Protein AF-A0A1E5HBD8-F1 (afdb_monomer_lite)

Foldseek 3Di:
DPDQQALVNLVVVVVVLVVVVVVLVVVVVVLVVVVVVVVVVLVVVLVVLVVQLVVCPPHPCNVVSVVVNVVSVVVVVVVVVVSVVVVVVSVVVVVVSVVVVVVSVVSNVVNVVVVVVVVVVD

pLDDT: mean 89.02, std 11.24, range [38.09, 97.88]

Structure (mmCIF, N/CA/C/O backbone):
data_AF-A0A1E5HBD8-F1
#
_entry.id   AF-A0A1E5HBD8-F1
#
loop_
_atom_site.group_PDB
_atom_site.id
_atom_site.type_symbol
_atom_site.label_atom_id
_atom_site.label_alt_id
_atom_site.label_comp_id
_atom_site.label_asym_id
_atom_site.label_entity_id
_atom_site.label_seq_id
_atom_site.pdbx_PDB_ins_code
_atom_site.Cartn_x
_atom_site.Cartn_y
_atom_site.Cartn_z
_atom_site.occupancy
_atom_site.B_iso_or_equiv
_atom_site.auth_seq_id
_atom_site.auth_comp_id
_atom_site.auth_asym_id
_atom_site.auth_atom_id
_atom_site.pdbx_PDB_model_num
ATOM 1 N N . MET A 1 1 ? 6.668 10.462 -38.681 1.00 38.09 1 MET A N 1
ATOM 2 C CA . MET A 1 1 ? 8.141 10.355 -38.656 1.00 38.09 1 MET A CA 1
ATOM 3 C C . MET A 1 1 ? 8.523 9.974 -37.242 1.00 38.09 1 MET A C 1
ATOM 5 O O . MET A 1 1 ? 8.602 10.856 -36.394 1.00 38.09 1 MET A O 1
ATOM 9 N N . ASP A 1 2 ? 8.654 8.678 -36.972 1.00 46.38 2 ASP A N 1
ATOM 10 C CA . ASP A 1 2 ? 9.160 8.209 -35.684 1.00 46.38 2 ASP A CA 1
ATOM 11 C C . ASP A 1 2 ? 10.622 8.625 -35.568 1.00 46.38 2 ASP A C 1
ATOM 13 O O . ASP A 1 2 ? 11.463 8.248 -36.388 1.00 46.38 2 ASP A O 1
ATOM 17 N N . LYS A 1 3 ? 10.922 9.482 -34.588 1.00 53.97 3 LYS A N 1
ATOM 18 C CA . LYS A 1 3 ? 12.307 9.775 -34.228 1.00 53.97 3 LYS A CA 1
ATOM 19 C C . LYS A 1 3 ? 12.912 8.467 -33.728 1.00 53.97 3 LYS A C 1
ATOM 21 O O . LYS A 1 3 ? 12.493 7.962 -32.689 1.00 53.97 3 LYS A O 1
ATOM 26 N N . LYS A 1 4 ? 13.868 7.922 -34.484 1.00 61.00 4 LYS A N 1
ATOM 27 C CA . LYS A 1 4 ? 14.671 6.768 -34.068 1.00 61.00 4 LYS A CA 1
ATOM 28 C C . LYS A 1 4 ? 15.270 7.067 -32.689 1.00 61.00 4 LYS A C 1
ATOM 30 O O . LYS A 1 4 ? 15.894 8.113 -32.514 1.00 61.00 4 LYS A O 1
ATOM 35 N N . ARG A 1 5 ? 15.017 6.192 -31.710 1.00 69.19 5 ARG A N 1
ATOM 36 C CA . ARG A 1 5 ? 15.581 6.308 -30.358 1.00 69.19 5 ARG A CA 1
ATOM 37 C C . ARG A 1 5 ? 17.063 5.956 -30.423 1.00 69.19 5 ARG A C 1
ATOM 39 O O . ARG A 1 5 ? 17.411 4.913 -30.966 1.00 69.19 5 ARG A O 1
ATOM 46 N N . THR A 1 6 ? 17.917 6.821 -29.892 1.00 78.94 6 THR A N 1
ATOM 47 C CA . THR A 1 6 ? 19.356 6.539 -29.788 1.00 78.94 6 THR A CA 1
ATOM 48 C C . THR A 1 6 ? 19.640 5.641 -28.581 1.00 78.94 6 THR A C 1
ATOM 50 O O . THR A 1 6 ? 18.840 5.612 -27.640 1.00 78.94 6 THR A O 1
ATOM 53 N N . MET A 1 7 ? 20.787 4.947 -28.547 1.00 81.31 7 MET A N 1
ATOM 54 C CA . MET A 1 7 ? 21.214 4.197 -27.350 1.00 81.31 7 MET A CA 1
ATOM 55 C C . MET A 1 7 ? 21.216 5.076 -26.088 1.00 81.31 7 MET A C 1
ATOM 57 O O . MET A 1 7 ? 20.815 4.628 -25.013 1.00 81.31 7 MET A O 1
ATOM 61 N N . ALA A 1 8 ? 21.608 6.347 -26.220 1.00 84.06 8 ALA A N 1
ATOM 62 C CA . ALA A 1 8 ? 21.595 7.312 -25.124 1.00 84.06 8 ALA A CA 1
ATOM 63 C C . ALA A 1 8 ? 20.171 7.600 -24.606 1.00 84.06 8 ALA A C 1
ATOM 65 O O . ALA A 1 8 ? 19.964 7.697 -23.395 1.00 84.06 8 ALA A O 1
ATOM 66 N N . ASP A 1 9 ? 19.179 7.687 -25.499 1.00 87.50 9 ASP A N 1
ATOM 67 C CA . ASP A 1 9 ? 17.775 7.888 -25.118 1.00 87.50 9 ASP A CA 1
ATOM 68 C C . ASP A 1 9 ? 17.189 6.667 -24.405 1.00 87.50 9 ASP A C 1
ATOM 70 O O . ASP A 1 9 ? 16.401 6.827 -23.470 1.00 87.50 9 ASP A O 1
ATOM 74 N N . VAL A 1 10 ? 17.558 5.457 -24.842 1.00 87.50 10 VAL A N 1
ATOM 75 C CA . VAL A 1 10 ? 17.127 4.203 -24.205 1.00 87.50 10 VAL A CA 1
ATOM 76 C C . VAL A 1 10 ? 17.761 4.071 -22.821 1.00 87.50 10 VAL A C 1
ATOM 78 O O . VAL A 1 10 ? 17.044 3.851 -21.851 1.00 87.50 10 VAL A O 1
ATOM 81 N N . SER A 1 11 ? 19.068 4.315 -22.700 1.00 86.94 11 SER A N 1
ATOM 82 C CA . SER A 1 11 ? 19.787 4.292 -21.418 1.00 86.94 11 SER A CA 1
ATOM 83 C C . SER A 1 11 ? 19.185 5.268 -20.399 1.00 86.94 11 SER A C 1
ATOM 85 O O . SER A 1 11 ? 18.875 4.887 -19.271 1.00 86.94 11 SER A O 1
ATOM 87 N N . LYS A 1 12 ? 18.884 6.505 -20.819 1.00 92.44 12 LYS A N 1
ATOM 88 C CA . LYS A 1 12 ? 18.213 7.491 -19.958 1.00 92.44 12 LYS A CA 1
ATOM 89 C C . LYS A 1 12 ? 16.835 7.019 -19.479 1.00 92.44 12 LYS A C 1
ATOM 91 O O . LYS A 1 12 ? 16.456 7.300 -18.344 1.00 92.44 12 LYS A O 1
ATOM 96 N N . GLN A 1 13 ? 16.071 6.346 -20.340 1.00 92.69 13 GLN A N 1
ATOM 97 C CA . GLN A 1 13 ? 14.754 5.814 -19.977 1.00 92.69 13 GLN A CA 1
ATOM 98 C C . GLN A 1 13 ? 14.854 4.622 -19.022 1.00 92.69 13 GLN A C 1
ATOM 100 O O . GLN A 1 13 ? 14.032 4.534 -18.115 1.00 92.69 13 GLN A O 1
ATOM 105 N N . VAL A 1 14 ? 15.866 3.762 -19.175 1.00 91.88 14 VAL A N 1
ATOM 106 C CA . VAL A 1 14 ? 16.140 2.662 -18.236 1.00 91.88 14 VAL A CA 1
ATOM 107 C C . VAL A 1 14 ? 16.450 3.215 -16.849 1.00 91.88 14 VAL A C 1
ATOM 109 O O . VAL A 1 14 ? 15.767 2.850 -15.898 1.00 91.88 14 VAL A O 1
ATOM 112 N N . SER A 1 15 ? 17.374 4.175 -16.729 1.00 92.94 15 SER A N 1
ATOM 113 C CA . SER A 1 15 ? 17.685 4.781 -15.424 1.00 92.94 15 SER A CA 1
ATOM 114 C C . SER A 1 15 ? 16.466 5.451 -14.781 1.00 92.94 15 SER A C 1
ATOM 116 O O . SER A 1 15 ? 16.233 5.306 -13.586 1.00 92.94 15 SER A O 1
ATOM 118 N N . ALA A 1 16 ? 15.634 6.140 -15.571 1.00 94.62 16 ALA A N 1
ATOM 119 C CA . ALA A 1 16 ? 14.401 6.734 -15.057 1.00 94.62 16 ALA A CA 1
ATOM 120 C C . ALA A 1 16 ? 13.388 5.676 -14.573 1.00 94.62 16 ALA A C 1
ATOM 122 O O . ALA A 1 16 ? 12.687 5.906 -13.586 1.00 94.62 16 ALA A O 1
ATOM 123 N N . LEU A 1 17 ? 13.306 4.527 -15.253 1.00 94.94 17 LEU A N 1
ATOM 124 C CA . LEU A 1 17 ? 12.453 3.407 -14.853 1.00 94.94 17 LEU A CA 1
ATOM 125 C C . LEU A 1 17 ? 12.947 2.768 -13.546 1.00 94.94 17 LEU A C 1
ATOM 127 O O . LEU A 1 17 ? 12.135 2.481 -12.667 1.00 94.94 17 LEU A O 1
ATOM 131 N N . GLU A 1 18 ? 14.261 2.594 -13.393 1.00 94.25 18 GLU A N 1
ATOM 132 C CA . GLU A 1 18 ? 14.891 2.084 -12.167 1.00 94.25 18 GLU A CA 1
ATOM 133 C C . GLU A 1 18 ? 14.622 3.005 -10.967 1.00 94.25 18 GLU A C 1
ATOM 135 O O . GLU A 1 18 ? 14.195 2.532 -9.909 1.00 94.25 18 GLU A O 1
ATOM 140 N N . ASP A 1 19 ? 14.775 4.321 -11.143 1.00 96.75 19 ASP A N 1
ATOM 141 C CA . ASP A 1 19 ? 14.470 5.325 -10.115 1.00 96.75 19 ASP A CA 1
ATOM 142 C C . ASP A 1 19 ? 12.985 5.303 -9.709 1.00 96.75 19 ASP A C 1
ATOM 144 O O . ASP A 1 19 ? 12.633 5.389 -8.520 1.00 96.75 19 ASP A O 1
ATOM 148 N N . GLU A 1 20 ? 12.085 5.174 -10.692 1.00 96.06 20 GLU A N 1
ATOM 149 C CA . GLU A 1 20 ? 10.649 5.070 -10.435 1.00 96.06 20 GLU A CA 1
ATOM 150 C C . GLU A 1 20 ? 10.316 3.777 -9.675 1.00 96.06 20 GLU A C 1
ATOM 152 O O . GLU A 1 20 ? 9.551 3.817 -8.702 1.00 96.06 20 GLU A O 1
ATOM 157 N N . ARG A 1 21 ? 10.921 2.647 -10.065 1.00 95.06 21 ARG A N 1
ATOM 158 C CA . ARG A 1 21 ? 10.739 1.342 -9.415 1.00 95.06 21 ARG A CA 1
ATOM 159 C C . ARG A 1 21 ? 11.230 1.366 -7.974 1.00 95.06 21 ARG A C 1
ATOM 161 O O . ARG A 1 21 ? 10.484 0.973 -7.077 1.00 95.06 21 ARG A O 1
ATOM 168 N N . TYR A 1 22 ? 12.417 1.916 -7.731 1.00 95.81 22 TYR A N 1
ATOM 169 C CA . TYR A 1 22 ? 12.963 2.097 -6.386 1.00 95.81 22 TYR A CA 1
ATOM 170 C C . TYR A 1 22 ? 12.031 2.935 -5.501 1.00 95.81 22 TYR A C 1
ATOM 172 O O . TYR A 1 22 ? 11.701 2.563 -4.371 1.00 95.81 22 TYR A O 1
ATOM 180 N N . THR A 1 23 ? 11.536 4.054 -6.034 1.00 96.62 23 THR A N 1
ATOM 181 C CA . THR A 1 23 ? 10.598 4.920 -5.312 1.00 96.62 23 THR A CA 1
ATOM 182 C C . THR A 1 23 ? 9.278 4.202 -5.021 1.00 96.62 23 THR A C 1
ATOM 184 O O . THR A 1 23 ? 8.724 4.348 -3.929 1.00 96.62 23 THR A O 1
ATOM 187 N N . SER A 1 24 ? 8.767 3.419 -5.974 1.00 95.62 24 SER A N 1
ATOM 188 C CA . SER A 1 24 ? 7.545 2.626 -5.811 1.00 95.62 24 SER A CA 1
ATOM 189 C C . SER A 1 24 ? 7.700 1.566 -4.719 1.00 95.62 24 SER A C 1
ATOM 191 O O . SER A 1 24 ? 6.857 1.480 -3.830 1.00 95.62 24 SER A O 1
ATOM 193 N N . GLN A 1 25 ? 8.817 0.834 -4.711 1.00 95.81 25 GLN A N 1
ATOM 194 C CA . GLN A 1 25 ? 9.133 -0.154 -3.675 1.00 95.81 25 GLN A CA 1
ATOM 195 C C . GLN A 1 25 ? 9.220 0.482 -2.286 1.00 95.81 25 GLN A C 1
ATOM 197 O O . GLN A 1 25 ? 8.663 -0.045 -1.326 1.00 95.81 25 GLN A O 1
ATOM 202 N N . LYS A 1 26 ? 9.852 1.657 -2.173 1.00 97.62 26 LYS A N 1
ATOM 203 C CA . LYS A 1 26 ? 9.903 2.398 -0.907 1.00 97.62 26 LYS A CA 1
ATOM 204 C C . LYS A 1 26 ? 8.506 2.776 -0.409 1.00 97.62 26 LYS A C 1
ATOM 206 O O . LYS A 1 26 ? 8.233 2.657 0.781 1.00 97.62 26 LYS A O 1
ATOM 211 N N . LYS A 1 27 ? 7.624 3.231 -1.305 1.00 97.44 27 LYS A N 1
ATOM 212 C CA . LYS A 1 27 ? 6.229 3.552 -0.962 1.00 97.44 27 LYS A CA 1
ATOM 213 C C . LYS A 1 27 ? 5.445 2.310 -0.551 1.00 97.44 27 LYS A C 1
ATOM 215 O O . LYS A 1 27 ? 4.709 2.390 0.422 1.00 97.44 27 LYS A O 1
ATOM 220 N N . LYS A 1 28 ? 5.639 1.187 -1.247 1.00 96.31 28 LYS A N 1
ATOM 221 C CA . LYS A 1 28 ? 5.007 -0.090 -0.906 1.00 96.31 28 LYS A CA 1
ATOM 222 C C . LYS A 1 28 ? 5.412 -0.553 0.490 1.00 96.31 28 LYS A C 1
ATOM 224 O O . LYS A 1 28 ? 4.552 -0.869 1.294 1.00 96.31 28 LYS A O 1
ATOM 229 N N . LYS A 1 29 ? 6.700 -0.475 0.821 1.00 96.94 29 LYS A N 1
ATOM 230 C CA . LYS A 1 29 ? 7.180 -0.816 2.163 1.00 96.94 29 LYS A CA 1
ATOM 231 C C . LYS A 1 29 ? 6.548 0.058 3.254 1.00 96.94 29 LYS A C 1
ATOM 233 O O . LYS A 1 29 ? 6.100 -0.452 4.269 1.00 96.94 29 LYS A O 1
ATOM 238 N N . LEU A 1 30 ? 6.496 1.376 3.043 1.00 97.88 30 LEU A N 1
ATOM 239 C CA . LEU A 1 30 ? 5.841 2.290 3.991 1.00 97.88 30 LEU A CA 1
ATOM 240 C C . LEU A 1 30 ? 4.345 1.990 4.144 1.00 97.88 30 LEU A C 1
ATOM 242 O O . LEU A 1 30 ? 3.777 2.186 5.214 1.00 97.88 30 LEU A O 1
ATOM 246 N N . TRP A 1 31 ? 3.709 1.547 3.064 1.00 97.25 31 TRP A N 1
ATOM 247 C CA . TRP A 1 31 ? 2.316 1.134 3.071 1.00 97.25 31 TRP A CA 1
ATOM 248 C C . TRP A 1 31 ? 2.101 -0.159 3.871 1.00 97.25 31 TRP A C 1
ATOM 250 O O . TRP A 1 31 ? 1.216 -0.190 4.719 1.00 97.25 31 TRP A O 1
ATOM 260 N N . GLU A 1 32 ? 2.957 -1.165 3.690 1.00 96.00 32 GLU A N 1
ATOM 261 C CA . GLU A 1 32 ? 2.945 -2.407 4.479 1.00 96.00 32 GLU A CA 1
ATOM 262 C C . GLU A 1 32 ? 3.138 -2.114 5.980 1.00 96.00 32 GLU A C 1
ATOM 264 O O . GLU A 1 32 ? 2.354 -2.569 6.812 1.00 96.00 32 GLU A O 1
ATOM 269 N N . GLU A 1 33 ? 4.110 -1.263 6.333 1.00 97.00 33 GLU A N 1
ATOM 270 C CA . GLU A 1 33 ? 4.323 -0.804 7.717 1.00 97.00 33 GLU A CA 1
ATOM 271 C C . GLU A 1 33 ? 3.072 -0.098 8.276 1.00 97.00 33 GLU A C 1
ATOM 273 O O . GLU A 1 33 ? 2.657 -0.334 9.413 1.00 97.00 33 GLU A O 1
ATOM 278 N N . TYR A 1 34 ? 2.428 0.756 7.475 1.00 96.38 34 TYR A N 1
ATOM 279 C CA . TYR A 1 34 ? 1.185 1.417 7.867 1.00 96.38 34 TYR A CA 1
ATOM 280 C C . TYR A 1 34 ? 0.044 0.419 8.106 1.00 96.38 34 TYR A C 1
ATOM 282 O O . TYR A 1 34 ? -0.667 0.553 9.104 1.00 96.38 34 TYR A O 1
ATOM 290 N N . GLN A 1 35 ? -0.124 -0.588 7.244 1.00 95.12 35 GLN A N 1
ATOM 291 C CA . GLN A 1 35 ? -1.140 -1.632 7.410 1.00 95.12 35 GLN A CA 1
ATOM 292 C C . GLN A 1 35 ? -0.925 -2.421 8.709 1.00 95.12 35 GLN A C 1
ATOM 294 O O . GLN A 1 35 ? -1.889 -2.680 9.432 1.00 95.12 35 GLN A O 1
ATOM 299 N N . GLU A 1 36 ? 0.324 -2.752 9.049 1.00 95.25 36 GLU A N 1
ATOM 300 C CA . GLU A 1 36 ? 0.663 -3.419 10.312 1.00 95.25 36 GLU A CA 1
ATOM 301 C C . GLU A 1 36 ? 0.289 -2.563 11.529 1.00 95.25 36 GLU A C 1
ATOM 303 O O . GLU A 1 36 ? -0.370 -3.041 12.458 1.00 95.25 36 GLU A O 1
ATOM 308 N N . HIS A 1 37 ? 0.657 -1.279 11.512 1.00 96.31 37 HIS A N 1
ATOM 309 C CA . HIS A 1 37 ? 0.311 -0.345 12.583 1.00 96.31 37 HIS A CA 1
ATOM 310 C C . HIS A 1 37 ? -1.198 -0.136 12.711 1.00 96.31 37 HIS A C 1
ATOM 312 O O . HIS A 1 37 ? -1.727 -0.110 13.823 1.00 96.31 37 HIS A O 1
ATOM 318 N N . TRP A 1 38 ? -1.900 -0.018 11.586 1.00 94.50 38 TRP A N 1
ATOM 319 C CA . TRP A 1 38 ? -3.350 0.096 11.564 1.00 94.50 38 TRP A CA 1
ATOM 320 C C . TRP A 1 38 ? -4.010 -1.142 12.171 1.00 94.50 38 TRP A C 1
ATOM 322 O O . TRP A 1 38 ? -4.845 -1.020 13.063 1.00 94.50 38 TRP A O 1
ATOM 332 N N . ALA A 1 39 ? -3.587 -2.340 11.759 1.00 92.06 39 ALA A N 1
ATOM 333 C CA . ALA A 1 39 ? -4.105 -3.594 12.296 1.00 92.06 39 ALA A CA 1
ATOM 334 C C . ALA A 1 39 ? -3.852 -3.732 13.805 1.00 92.06 39 ALA A C 1
ATOM 336 O O . ALA A 1 39 ? -4.699 -4.265 14.522 1.00 92.06 39 ALA A O 1
ATOM 337 N N . TYR A 1 40 ? -2.711 -3.243 14.299 1.00 95.56 40 TYR A N 1
ATOM 338 C CA . TYR A 1 40 ? -2.435 -3.184 15.731 1.00 95.56 40 TYR A CA 1
ATOM 339 C C . TYR A 1 40 ? -3.431 -2.277 16.465 1.00 95.56 40 TYR A C 1
ATOM 341 O O . TYR A 1 40 ? -4.086 -2.733 17.398 1.00 95.56 40 TYR A O 1
ATOM 349 N N . LEU A 1 41 ? -3.602 -1.032 16.011 1.00 94.75 41 LEU A N 1
ATOM 350 C CA . LEU A 1 41 ? -4.527 -0.080 16.638 1.00 94.75 41 LEU A CA 1
ATOM 351 C C . LEU A 1 41 ? -5.969 -0.593 16.641 1.00 94.75 41 LEU A C 1
ATOM 353 O O . LEU A 1 41 ? -6.655 -0.486 17.650 1.00 94.75 41 LEU A O 1
ATOM 357 N N . GLN A 1 42 ? -6.393 -1.213 15.543 1.00 93.50 42 GLN A N 1
ATOM 358 C CA . GLN A 1 42 ? -7.712 -1.825 15.425 1.00 93.50 42 GLN A CA 1
ATOM 359 C C . GLN A 1 42 ? -7.924 -2.943 16.459 1.00 93.50 42 GLN A C 1
ATOM 361 O O . GLN A 1 42 ? -8.987 -3.035 17.065 1.00 93.50 42 GLN A O 1
ATOM 366 N N . ARG A 1 43 ? -6.911 -3.775 16.725 1.00 94.25 43 ARG A N 1
ATOM 367 C CA . ARG A 1 43 ? -7.009 -4.803 17.776 1.00 94.25 43 ARG A CA 1
ATOM 368 C C . ARG A 1 43 ? -7.098 -4.199 19.173 1.00 94.25 43 ARG A C 1
ATOM 370 O O . ARG A 1 43 ? -7.890 -4.679 19.977 1.00 94.25 43 ARG A O 1
ATOM 377 N N . GLU A 1 44 ? -6.301 -3.172 19.458 1.00 96.38 44 GLU A N 1
ATOM 378 C CA . GLU A 1 44 ? -6.324 -2.491 20.758 1.00 96.38 44 GLU A CA 1
ATOM 379 C C . GLU A 1 44 ? -7.675 -1.805 21.002 1.00 96.38 44 GLU A C 1
ATOM 381 O O . GLU A 1 44 ? -8.266 -1.959 22.069 1.00 96.38 44 GLU A O 1
ATOM 386 N N . GLU A 1 45 ? -8.204 -1.097 20.002 1.00 93.62 45 GLU A N 1
ATOM 387 C CA . GLU A 1 45 ? -9.505 -0.435 20.099 1.00 93.62 45 GLU A CA 1
ATOM 388 C C . GLU A 1 45 ? -10.642 -1.445 20.278 1.00 93.62 45 GLU A C 1
ATOM 390 O O . GLU A 1 45 ? -11.474 -1.276 21.171 1.00 93.62 45 GLU A O 1
ATOM 395 N N . GLN A 1 46 ? -10.631 -2.540 19.511 1.00 93.00 46 GLN A N 1
ATOM 396 C CA . GLN A 1 46 ? -11.599 -3.620 19.677 1.00 93.00 46 GLN A CA 1
ATOM 397 C C . GLN A 1 46 ? -11.567 -4.192 21.097 1.00 93.00 46 GLN A C 1
ATOM 399 O O . GLN A 1 46 ? -12.614 -4.320 21.729 1.00 93.00 46 GLN A O 1
ATOM 404 N N . ALA A 1 47 ? -10.376 -4.501 21.617 1.00 94.12 47 ALA A N 1
ATOM 405 C CA . ALA A 1 47 ? -10.216 -5.061 22.954 1.00 94.12 47 ALA A CA 1
ATOM 406 C C . ALA A 1 47 ? -10.762 -4.117 24.037 1.00 94.12 47 ALA A C 1
ATOM 408 O O . ALA A 1 47 ? -11.471 -4.558 24.943 1.00 94.12 47 ALA A O 1
ATOM 409 N N . ILE A 1 48 ? -10.496 -2.812 23.917 1.00 94.25 48 ILE A N 1
ATOM 410 C CA . ILE A 1 48 ? -11.025 -1.797 24.837 1.00 94.25 48 ILE A CA 1
ATOM 411 C C . ILE A 1 48 ? -12.555 -1.748 24.763 1.00 94.25 48 ILE A C 1
ATOM 413 O O . ILE A 1 48 ? -13.226 -1.726 25.796 1.00 94.25 48 ILE A O 1
ATOM 417 N N . LEU A 1 49 ? -13.129 -1.736 23.558 1.00 91.94 49 LEU A N 1
ATOM 418 C CA . LEU A 1 49 ? -14.579 -1.698 23.375 1.00 91.94 49 LEU A CA 1
ATOM 419 C C . LEU A 1 49 ? -15.265 -2.958 23.929 1.00 91.94 49 LEU A C 1
ATOM 421 O O . LEU A 1 49 ? -16.319 -2.858 24.564 1.00 91.94 49 LEU A O 1
ATOM 425 N N . GLU A 1 50 ? -14.657 -4.130 23.745 1.00 91.94 50 GLU A N 1
ATOM 426 C CA . GLU A 1 50 ? -15.124 -5.400 24.310 1.00 91.94 50 GLU A CA 1
ATOM 427 C C . GLU A 1 50 ? -15.066 -5.394 25.844 1.00 91.94 50 GLU A C 1
ATOM 429 O O . GLU A 1 50 ? -16.032 -5.798 26.500 1.00 91.94 50 GLU A O 1
ATOM 434 N N . GLU A 1 51 ? -13.984 -4.877 26.434 1.00 94.25 51 GLU A N 1
ATOM 435 C CA . GLU A 1 51 ? -13.854 -4.731 27.886 1.00 94.25 51 GLU A CA 1
ATOM 436 C C . GLU A 1 51 ? -14.914 -3.773 28.447 1.00 94.25 51 GLU A C 1
ATOM 438 O O . GLU A 1 51 ? -15.595 -4.094 29.425 1.00 94.25 51 GLU A O 1
ATOM 443 N N . VAL A 1 52 ? -15.134 -2.629 27.793 1.00 92.00 52 VAL A N 1
ATOM 444 C CA . VAL A 1 52 ? -16.183 -1.672 28.171 1.00 92.00 52 VAL A CA 1
ATOM 445 C C . VAL A 1 52 ? -17.567 -2.318 28.094 1.00 92.00 52 VAL A C 1
ATOM 447 O O . VAL A 1 52 ? -18.384 -2.130 29.002 1.00 92.00 52 VAL A O 1
ATOM 450 N N . ALA A 1 53 ? -17.847 -3.100 27.049 1.00 90.44 53 ALA A N 1
ATOM 451 C CA . ALA A 1 53 ? -19.113 -3.812 26.906 1.00 90.44 53 ALA A CA 1
ATOM 452 C C . ALA A 1 53 ? -19.311 -4.862 28.009 1.00 90.44 53 ALA A C 1
ATOM 454 O O . ALA A 1 53 ? -20.398 -4.945 28.589 1.00 90.44 53 ALA A O 1
ATOM 455 N N . TYR A 1 54 ? -18.260 -5.616 28.343 1.00 91.81 54 TYR A N 1
ATOM 456 C CA . TYR A 1 54 ? -18.273 -6.587 29.434 1.00 91.81 54 TYR A CA 1
ATOM 457 C C . TYR A 1 54 ? -18.523 -5.920 30.794 1.00 91.81 54 TYR A C 1
ATOM 459 O O . TYR A 1 54 ? -19.422 -6.329 31.529 1.00 91.81 54 TYR A O 1
ATOM 467 N N . LEU A 1 55 ? -17.795 -4.847 31.111 1.00 93.31 55 LEU A N 1
ATOM 468 C CA . LEU A 1 55 ? -17.956 -4.103 32.366 1.00 93.31 55 LEU A CA 1
ATOM 469 C C . LEU A 1 55 ? -19.322 -3.413 32.480 1.00 93.31 55 LEU A C 1
ATOM 471 O O . LEU A 1 55 ? -19.825 -3.206 33.583 1.00 93.31 55 LEU A O 1
ATOM 475 N N . SER A 1 56 ? -19.944 -3.080 31.349 1.00 93.06 56 SER A N 1
ATOM 476 C CA . SER A 1 56 ? -21.263 -2.440 31.299 1.00 93.06 56 SER A CA 1
ATOM 477 C C . SER A 1 56 ? -22.429 -3.420 31.472 1.00 93.06 56 SER A C 1
ATOM 479 O O . SER A 1 56 ? -23.587 -2.985 31.492 1.00 93.06 56 SER A O 1
ATOM 481 N N . GLN A 1 57 ? -22.171 -4.725 31.601 1.00 91.50 57 GLN A N 1
ATOM 482 C CA . GLN A 1 57 ? -23.215 -5.732 31.782 1.00 91.50 57 GLN A CA 1
ATOM 483 C C . GLN A 1 57 ? -24.124 -5.428 32.978 1.00 91.50 57 GLN A C 1
ATOM 485 O O . GLN A 1 57 ? -23.682 -5.064 34.064 1.00 91.50 57 GLN A O 1
ATOM 490 N N . GLY A 1 58 ? -25.437 -5.560 32.763 1.00 86.88 58 GLY A N 1
ATOM 491 C CA . GLY A 1 58 ? -26.451 -5.256 33.778 1.00 86.88 58 GLY A CA 1
ATOM 492 C C . GLY A 1 58 ? -26.712 -3.761 33.999 1.00 86.88 58 GLY A C 1
ATOM 493 O O . GLY A 1 58 ? -27.538 -3.412 34.840 1.00 86.88 58 GLY A O 1
ATOM 494 N N . THR A 1 59 ? -26.062 -2.876 33.238 1.00 92.12 59 THR A N 1
ATOM 495 C CA . THR A 1 59 ? -26.306 -1.427 33.269 1.00 92.12 59 THR A CA 1
ATOM 496 C C . THR A 1 59 ? -27.002 -0.952 31.995 1.00 92.12 59 THR A C 1
ATOM 498 O O . THR A 1 59 ? -26.989 -1.626 30.969 1.00 92.12 59 THR A O 1
ATOM 501 N N . VAL A 1 60 ? -27.567 0.258 32.022 1.00 87.69 60 VAL A N 1
ATOM 502 C CA . VAL A 1 60 ? -28.106 0.911 30.813 1.00 87.69 60 VAL A CA 1
ATOM 503 C C . VAL A 1 60 ? -27.026 1.233 29.768 1.00 87.69 60 VAL A C 1
ATOM 505 O O . VAL A 1 60 ? -27.355 1.437 28.601 1.00 87.69 60 VAL A O 1
ATOM 508 N N . ALA A 1 61 ? -25.747 1.254 30.163 1.00 88.69 61 ALA A N 1
ATOM 509 C CA . ALA A 1 61 ? -24.630 1.589 29.286 1.00 88.69 61 ALA A CA 1
ATOM 510 C C . ALA A 1 61 ? -24.265 0.463 28.302 1.00 88.69 61 ALA A C 1
ATOM 512 O O . ALA A 1 61 ? -23.636 0.748 27.283 1.00 88.69 61 ALA A O 1
ATOM 513 N N . ILE A 1 62 ? -24.704 -0.785 28.539 1.00 91.94 62 ILE A N 1
ATOM 514 C CA . ILE A 1 62 ? -24.405 -1.918 27.644 1.00 91.94 62 ILE A CA 1
ATOM 515 C C . ILE A 1 62 ? -24.878 -1.663 26.213 1.00 91.94 62 ILE A C 1
ATOM 517 O O . ILE A 1 62 ? -24.140 -1.921 25.271 1.00 91.94 62 ILE A O 1
ATOM 521 N N . ASN A 1 63 ? -26.063 -1.072 26.045 1.00 89.50 63 ASN A N 1
ATOM 522 C CA . ASN A 1 63 ? -26.612 -0.784 24.722 1.00 89.50 63 ASN A CA 1
ATOM 523 C C . ASN A 1 63 ? -25.709 0.178 23.941 1.00 89.50 63 ASN A C 1
ATOM 525 O O . ASN A 1 63 ? -25.507 -0.005 22.745 1.00 89.50 63 ASN A O 1
ATOM 529 N N . HIS A 1 64 ? -25.142 1.178 24.623 1.00 90.38 64 HIS A N 1
ATOM 530 C CA . HIS A 1 64 ? -24.215 2.118 24.002 1.00 90.38 64 HIS A CA 1
ATOM 531 C C . HIS A 1 64 ? -22.892 1.431 23.645 1.00 90.38 64 HIS A C 1
ATOM 533 O O . HIS A 1 64 ? -22.405 1.596 22.533 1.00 90.38 64 HIS A O 1
ATOM 539 N N . ALA A 1 65 ? -22.334 0.620 24.548 1.00 87.94 65 ALA A N 1
ATOM 540 C CA . ALA A 1 65 ? -21.095 -0.113 24.288 1.00 87.94 65 ALA A CA 1
ATOM 541 C C . ALA A 1 65 ? -21.232 -1.090 23.104 1.00 87.94 65 ALA A C 1
ATOM 543 O O . ALA A 1 65 ? -20.378 -1.122 22.222 1.00 87.94 65 ALA A O 1
ATOM 544 N N . THR A 1 66 ? -22.346 -1.822 23.021 1.00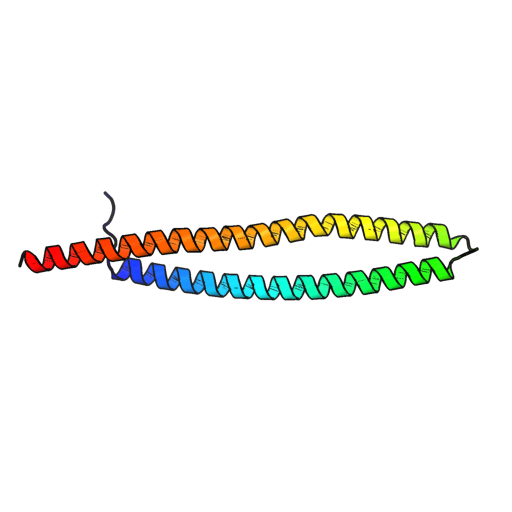 88.44 66 THR A N 1
ATOM 545 C CA . THR A 1 66 ? -22.637 -2.718 21.891 1.00 88.44 66 THR A CA 1
ATOM 546 C C . THR A 1 66 ? -22.817 -1.957 20.576 1.00 88.44 66 THR A C 1
ATOM 548 O O . THR A 1 66 ? -22.348 -2.416 19.536 1.00 88.44 66 THR A O 1
ATOM 551 N N . GLN A 1 67 ? -23.461 -0.785 20.603 1.00 92.44 67 GLN A N 1
ATOM 552 C CA . GLN A 1 67 ? -23.579 0.065 19.414 1.00 92.44 67 GLN A CA 1
ATOM 553 C C . GLN A 1 67 ? -22.210 0.541 18.921 1.00 92.44 67 GLN A C 1
ATOM 555 O O . GLN A 1 67 ? -21.954 0.469 17.724 1.00 92.44 67 GLN A O 1
ATOM 560 N N . GLN A 1 68 ? -21.322 0.969 19.823 1.00 92.75 68 GLN A N 1
ATOM 561 C CA . GLN A 1 68 ? -19.962 1.381 19.456 1.00 92.75 68 GLN A CA 1
ATOM 562 C C . GLN A 1 68 ? -19.165 0.232 18.826 1.00 92.75 68 GLN A C 1
ATOM 564 O O . GLN A 1 68 ? -18.554 0.435 17.783 1.00 92.75 68 GLN A O 1
ATOM 569 N N . LEU A 1 69 ? -19.250 -0.985 19.380 1.00 90.69 69 LEU A N 1
ATOM 570 C CA . LEU A 1 69 ? -18.648 -2.180 18.767 1.00 90.69 69 LEU A CA 1
ATOM 571 C C . LEU A 1 69 ? -19.165 -2.427 17.346 1.00 90.69 69 LEU A C 1
ATOM 573 O O . LEU A 1 69 ? -18.384 -2.690 16.439 1.00 90.69 69 LEU A O 1
ATOM 577 N N . THR A 1 70 ? -20.477 -2.297 17.133 1.00 91.81 70 THR A N 1
ATOM 578 C CA . THR A 1 70 ? -21.071 -2.499 15.802 1.00 91.81 70 THR A CA 1
ATOM 579 C C . THR A 1 70 ? -20.578 -1.452 14.802 1.00 91.81 70 THR A C 1
ATOM 581 O O . THR A 1 70 ? -20.191 -1.808 13.692 1.00 91.81 70 THR A O 1
ATOM 584 N N . TYR A 1 71 ? -20.548 -0.171 15.187 1.00 93.44 71 TYR A N 1
ATOM 585 C CA . TYR A 1 71 ? -20.033 0.891 14.317 1.00 93.44 71 TYR A CA 1
ATOM 586 C C . TYR A 1 71 ? -18.561 0.682 13.969 1.00 93.44 71 TYR A C 1
ATOM 588 O O . TYR A 1 71 ? -18.174 0.837 12.814 1.00 93.44 71 TYR A O 1
ATOM 596 N N . PHE A 1 72 ? -17.763 0.277 14.950 1.00 93.12 72 PHE A N 1
ATOM 597 C CA . PHE A 1 72 ? -16.354 -0.022 14.762 1.00 93.12 72 PHE A CA 1
ATOM 598 C C . PHE A 1 72 ? -16.131 -1.181 13.769 1.00 93.12 72 PHE A C 1
ATOM 600 O O . PHE A 1 72 ? -15.322 -1.068 12.848 1.00 93.12 72 PHE A O 1
ATOM 607 N N . GLU A 1 73 ? -16.902 -2.270 13.872 1.00 89.44 73 GLU A N 1
ATOM 608 C CA . GLU A 1 73 ? -16.851 -3.380 12.907 1.00 89.44 73 GLU A CA 1
ATOM 609 C C . GLU A 1 73 ? -17.246 -2.954 11.481 1.00 89.44 73 GLU A C 1
ATOM 611 O O . GLU A 1 73 ? -16.675 -3.430 10.493 1.00 89.44 73 GLU A O 1
ATOM 616 N N . GLU A 1 74 ? -18.239 -2.072 11.346 1.00 91.06 74 GLU A N 1
ATOM 617 C CA . GLU A 1 74 ? -18.638 -1.517 10.050 1.00 91.06 74 GLU A CA 1
ATOM 618 C C . GLU A 1 74 ? -17.532 -0.643 9.448 1.00 91.06 74 GLU A C 1
ATOM 620 O O . GLU A 1 74 ? -17.233 -0.754 8.253 1.00 91.06 74 GLU A O 1
ATOM 625 N N . GLU A 1 75 ? -16.884 0.176 10.275 1.00 89.62 75 GLU A N 1
ATOM 626 C CA . GLU A 1 75 ? -15.772 1.028 9.870 1.00 89.62 75 GLU A CA 1
ATOM 627 C C . GLU A 1 75 ? -14.577 0.191 9.388 1.00 89.62 75 GLU A C 1
ATOM 629 O O . GLU A 1 75 ? -14.062 0.422 8.290 1.00 89.62 75 GLU A O 1
ATOM 634 N N . GLN A 1 76 ? -14.210 -0.864 10.126 1.00 89.31 76 GLN A N 1
ATOM 635 C CA . GLN A 1 76 ? -13.177 -1.824 9.719 1.00 89.31 76 GLN A CA 1
ATOM 636 C C . GLN A 1 76 ? -13.432 -2.411 8.331 1.00 89.31 76 GLN A C 1
ATOM 638 O O . GLN A 1 76 ? -12.542 -2.434 7.475 1.00 89.31 76 GLN A O 1
ATOM 643 N N . ARG A 1 77 ? -14.664 -2.871 8.082 1.00 86.94 77 ARG A N 1
ATOM 644 C CA . ARG A 1 77 ? -15.048 -3.439 6.780 1.00 86.94 77 ARG A CA 1
ATOM 645 C C . ARG A 1 77 ? -14.981 -2.404 5.663 1.00 86.94 77 ARG A C 1
ATOM 647 O O . ARG A 1 77 ? -14.664 -2.756 4.528 1.00 86.94 77 ARG A O 1
ATOM 654 N N . SER A 1 78 ? -15.291 -1.145 5.967 1.00 87.31 78 SER A N 1
ATOM 655 C CA . SER A 1 78 ? -15.174 -0.047 5.009 1.00 87.31 78 SER A CA 1
ATOM 656 C C . SER A 1 78 ? -13.712 0.207 4.630 1.00 87.31 78 SER A C 1
ATOM 658 O O . SER A 1 78 ? -13.397 0.330 3.445 1.00 87.31 78 SER A O 1
ATOM 660 N N . PHE A 1 79 ? -12.802 0.215 5.608 1.00 88.94 79 PHE A N 1
ATOM 661 C CA . PHE A 1 79 ? -11.375 0.432 5.359 1.00 88.94 79 PHE A CA 1
ATOM 662 C C . PHE A 1 79 ? -10.706 -0.693 4.574 1.00 88.94 79 PHE A C 1
ATOM 664 O O . PHE A 1 79 ? -9.839 -0.400 3.751 1.00 88.94 79 PHE A O 1
ATOM 671 N N . ALA A 1 80 ? -11.139 -1.944 4.758 1.00 88.62 80 ALA A N 1
ATOM 672 C CA . ALA A 1 80 ? -10.593 -3.086 4.024 1.00 88.62 80 ALA A CA 1
ATOM 673 C C . ALA A 1 80 ? -10.610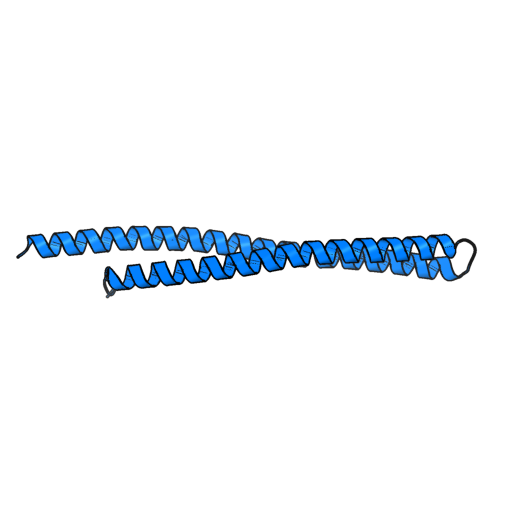 -2.861 2.500 1.00 88.62 80 ALA A C 1
ATOM 675 O O . ALA A 1 80 ? -9.596 -3.039 1.838 1.00 88.62 80 ALA A O 1
ATOM 676 N N . ARG A 1 81 ? -11.716 -2.333 1.954 1.00 88.12 81 ARG A N 1
ATOM 677 C CA . ARG A 1 81 ? -11.828 -2.042 0.511 1.00 88.12 81 ARG A CA 1
ATOM 678 C C . ARG A 1 81 ? -10.840 -0.983 0.033 1.00 88.12 81 ARG A C 1
ATOM 680 O O . ARG A 1 81 ? -10.352 -1.051 -1.091 1.00 88.12 81 ARG A O 1
ATOM 687 N N . THR A 1 82 ? -10.579 0.020 0.866 1.00 90.12 82 THR A N 1
ATOM 688 C CA . THR A 1 82 ? -9.597 1.063 0.553 1.00 90.12 82 THR A CA 1
ATOM 689 C C . THR A 1 82 ? -8.191 0.476 0.526 1.00 90.12 82 THR A C 1
ATOM 691 O O . THR A 1 82 ? -7.397 0.852 -0.331 1.00 90.12 82 THR A O 1
ATOM 694 N N . PHE A 1 83 ? -7.886 -0.452 1.437 1.00 93.50 83 PHE A N 1
ATOM 695 C CA . PHE A 1 83 ? -6.579 -1.098 1.491 1.00 93.50 83 PHE A CA 1
ATOM 696 C C . PHE A 1 83 ? -6.360 -1.995 0.273 1.00 93.50 83 PHE A C 1
ATOM 698 O O . PHE A 1 83 ? -5.360 -1.818 -0.419 1.00 93.50 83 PHE A O 1
ATOM 705 N N . ASP A 1 84 ? -7.349 -2.831 -0.054 1.00 93.00 84 ASP A N 1
ATOM 706 C CA . ASP A 1 84 ? -7.325 -3.687 -1.244 1.00 93.00 84 ASP A CA 1
ATOM 707 C C . ASP A 1 84 ? -7.096 -2.856 -2.518 1.00 93.00 84 ASP A C 1
ATOM 709 O O . ASP A 1 84 ? -6.248 -3.187 -3.342 1.00 93.00 84 ASP A O 1
ATOM 713 N N . SER A 1 85 ? -7.782 -1.714 -2.657 1.00 94.56 85 SER A N 1
ATOM 714 C CA . SER A 1 85 ? -7.608 -0.823 -3.812 1.00 94.56 85 SER A CA 1
ATOM 715 C C . SER A 1 85 ? -6.193 -0.241 -3.922 1.00 94.56 85 SER A C 1
ATOM 717 O O . SER A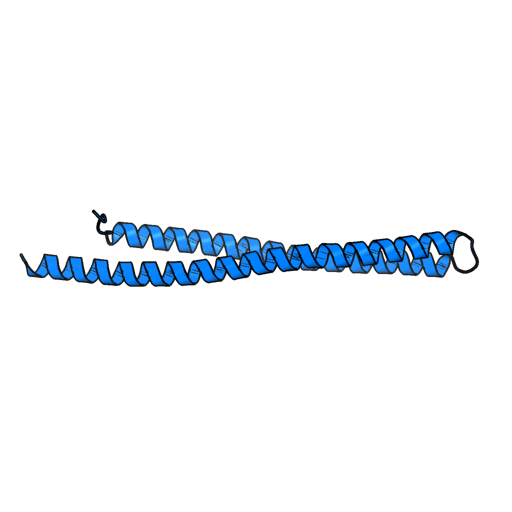 1 85 ? -5.691 -0.054 -5.031 1.00 94.56 85 SER A O 1
ATOM 719 N N . ILE A 1 86 ? -5.544 0.082 -2.801 1.00 95.25 86 ILE A N 1
ATOM 720 C CA . ILE A 1 86 ? -4.166 0.593 -2.802 1.00 95.25 86 ILE A CA 1
ATOM 721 C C . ILE A 1 86 ? -3.186 -0.529 -3.168 1.00 95.25 86 ILE A C 1
ATOM 723 O O . ILE A 1 86 ? -2.259 -0.296 -3.949 1.00 95.25 86 ILE A O 1
ATOM 727 N N . ASP A 1 87 ? -3.415 -1.742 -2.669 1.00 95.44 87 ASP A N 1
ATOM 728 C CA . ASP A 1 87 ? -2.611 -2.918 -3.009 1.00 95.44 87 ASP A CA 1
ATOM 729 C C . ASP A 1 87 ? -2.726 -3.260 -4.502 1.00 95.44 87 ASP A C 1
ATOM 731 O O . ASP A 1 87 ? -1.706 -3.415 -5.183 1.00 95.44 87 ASP A O 1
ATOM 735 N N . GLU A 1 88 ? -3.941 -3.236 -5.057 1.00 96.62 88 GLU A N 1
ATOM 736 C CA . GLU A 1 88 ? -4.187 -3.380 -6.496 1.00 96.62 88 GLU A CA 1
ATOM 737 C C . GLU A 1 88 ? -3.423 -2.329 -7.319 1.00 96.62 88 GLU A C 1
ATOM 739 O O . GLU A 1 88 ? -2.848 -2.651 -8.363 1.00 96.62 88 GLU A O 1
ATOM 744 N N . HIS A 1 89 ? -3.349 -1.079 -6.848 1.00 96.25 89 HIS A N 1
ATOM 745 C CA . HIS A 1 89 ? -2.565 -0.037 -7.513 1.00 96.25 89 HIS A CA 1
ATOM 746 C C . HIS A 1 89 ? -1.062 -0.341 -7.523 1.00 96.25 89 HIS A C 1
ATOM 748 O O . HIS A 1 89 ? -0.402 -0.099 -8.539 1.00 96.25 89 HIS A O 1
ATOM 754 N N . PHE A 1 90 ? -0.503 -0.876 -6.434 1.00 96.19 90 PHE A N 1
ATOM 755 C CA . PHE A 1 90 ? 0.899 -1.300 -6.413 1.00 96.19 90 PHE A CA 1
ATOM 756 C C . PHE A 1 90 ? 1.151 -2.469 -7.368 1.00 96.19 90 PHE A C 1
ATOM 758 O O . PHE A 1 90 ? 2.148 -2.456 -8.093 1.00 96.19 90 PHE A O 1
ATOM 765 N N . GLU A 1 91 ? 0.250 -3.450 -7.418 1.00 96.06 91 GLU A N 1
ATOM 766 C CA . GLU A 1 91 ? 0.352 -4.576 -8.349 1.00 96.06 91 GLU A CA 1
ATOM 767 C C . GLU A 1 91 ? 0.252 -4.137 -9.810 1.00 96.06 91 GLU A C 1
ATOM 769 O O . GLU A 1 91 ? 1.034 -4.581 -10.655 1.00 96.06 91 GLU A O 1
ATOM 774 N N . GLN A 1 92 ? -0.697 -3.255 -10.122 1.00 97.00 92 GLN A N 1
ATOM 775 C CA . GLN A 1 92 ? -0.843 -2.695 -11.459 1.00 97.00 92 GLN A CA 1
ATOM 776 C C . GLN A 1 92 ? 0.421 -1.940 -11.866 1.00 97.00 92 GLN A C 1
ATOM 778 O O . GLN A 1 92 ? 0.922 -2.129 -12.974 1.00 97.00 92 GLN A O 1
ATOM 783 N N . LYS A 1 93 ? 0.976 -1.135 -10.959 1.00 95.38 93 LYS A N 1
ATOM 784 C CA . LYS A 1 93 ? 2.198 -0.383 -11.226 1.00 95.38 93 LYS A CA 1
ATOM 785 C C . LYS A 1 93 ? 3.408 -1.290 -11.459 1.00 95.38 93 LYS A C 1
ATOM 787 O O . LYS A 1 93 ? 4.212 -1.016 -12.344 1.00 95.38 93 LYS A O 1
ATOM 792 N N . GLU A 1 94 ? 3.516 -2.397 -10.728 1.00 95.12 94 GLU A N 1
ATOM 793 C CA . GLU A 1 94 ? 4.566 -3.393 -10.967 1.00 95.12 94 GLU A CA 1
ATOM 794 C C . GLU A 1 94 ? 4.417 -4.049 -12.351 1.00 95.12 94 GLU A C 1
ATOM 796 O O . GLU A 1 94 ? 5.402 -4.192 -13.074 1.00 95.12 94 GLU A O 1
ATOM 801 N N . LYS A 1 95 ? 3.187 -4.372 -12.779 1.00 96.38 95 LYS A N 1
ATOM 802 C CA . LYS A 1 95 ? 2.924 -4.863 -14.147 1.00 96.38 95 LYS A CA 1
ATOM 803 C C . LYS A 1 95 ? 3.334 -3.840 -15.206 1.00 96.38 95 LYS A C 1
ATOM 805 O O . LYS A 1 95 ? 3.927 -4.211 -16.216 1.00 96.38 95 LYS A O 1
ATOM 810 N N . GLU A 1 96 ? 3.046 -2.559 -14.982 1.00 96.25 96 GLU A N 1
ATOM 811 C CA . GLU A 1 96 ? 3.466 -1.483 -15.886 1.00 96.25 96 GLU A CA 1
ATOM 812 C C . GLU A 1 96 ? 4.990 -1.378 -15.996 1.00 96.25 96 GLU A C 1
ATOM 814 O O . GLU A 1 96 ? 5.498 -1.129 -17.090 1.00 96.25 96 GLU A O 1
ATOM 819 N N . PHE A 1 97 ? 5.725 -1.595 -14.901 1.00 95.56 97 PHE A N 1
ATOM 820 C CA . PHE A 1 97 ? 7.185 -1.626 -14.943 1.00 95.56 97 PHE A CA 1
ATOM 821 C C . PHE A 1 97 ? 7.712 -2.760 -15.812 1.00 95.56 97 PHE A C 1
ATOM 823 O O . PHE A 1 97 ? 8.547 -2.483 -16.667 1.00 95.56 97 PHE A O 1
ATOM 830 N N . TYR A 1 98 ? 7.185 -3.979 -15.671 1.00 94.81 98 TYR A N 1
ATOM 831 C CA . TYR A 1 98 ? 7.587 -5.102 -16.527 1.00 94.81 98 TYR A CA 1
ATOM 832 C C . TYR A 1 98 ? 7.340 -4.814 -18.009 1.00 94.81 98 TYR A C 1
ATOM 834 O O . TYR A 1 98 ? 8.235 -4.975 -18.830 1.00 94.81 98 TYR A O 1
ATOM 842 N N . VAL A 1 99 ? 6.157 -4.298 -18.355 1.00 96.19 99 VAL A N 1
ATOM 843 C CA . VAL A 1 99 ? 5.839 -3.967 -19.754 1.00 96.19 99 VAL A CA 1
ATOM 844 C C . VAL A 1 99 ? 6.785 -2.895 -20.306 1.00 96.19 99 VAL A C 1
ATOM 846 O O . VAL A 1 99 ? 7.219 -2.983 -21.453 1.00 96.19 99 VAL A O 1
ATOM 849 N N . ARG A 1 100 ? 7.118 -1.869 -19.513 1.00 95.12 100 ARG A N 1
ATOM 850 C CA . ARG A 1 100 ? 8.065 -0.825 -19.935 1.00 95.12 100 ARG A CA 1
ATOM 851 C C . ARG A 1 100 ? 9.495 -1.351 -20.041 1.00 95.12 100 ARG A C 1
ATOM 853 O O . ARG A 1 100 ? 10.212 -0.928 -20.942 1.00 95.12 100 ARG A O 1
ATOM 860 N N . GLU A 1 101 ? 9.904 -2.243 -19.146 1.00 93.50 101 GLU A N 1
ATOM 861 C CA . GLU A 1 101 ? 11.214 -2.898 -19.169 1.00 93.50 101 GLU A CA 1
ATOM 862 C C . GLU A 1 101 ? 11.379 -3.742 -20.439 1.00 93.50 101 GLU A C 1
ATOM 864 O O . GLU A 1 101 ? 12.381 -3.588 -21.143 1.00 93.50 101 GLU A O 1
ATOM 869 N N . ASP A 1 102 ? 10.363 -4.526 -20.808 1.00 94.00 102 ASP A N 1
ATOM 870 C CA . ASP A 1 102 ? 10.348 -5.303 -22.052 1.00 94.00 102 ASP A CA 1
ATOM 871 C C . ASP A 1 102 ? 10.460 -4.383 -23.281 1.00 94.00 102 ASP A C 1
ATOM 873 O O . ASP A 1 102 ? 11.326 -4.574 -24.136 1.00 94.00 102 ASP A O 1
ATOM 877 N N . GLN A 1 103 ? 9.661 -3.311 -23.333 1.00 93.38 103 GLN A N 1
ATOM 878 C CA . GLN A 1 103 ? 9.697 -2.331 -24.428 1.00 93.38 103 GLN A CA 1
ATOM 879 C C . GLN A 1 103 ? 11.050 -1.618 -24.556 1.00 93.38 103 GLN A C 1
ATOM 881 O O . GLN A 1 103 ? 11.504 -1.326 -25.665 1.00 93.38 103 GLN A O 1
ATOM 886 N N . LEU A 1 104 ? 11.691 -1.283 -23.433 1.00 92.56 104 LEU A N 1
ATOM 887 C CA . LEU A 1 104 ? 13.017 -0.666 -23.437 1.00 92.56 104 LEU A CA 1
ATOM 888 C C . LEU A 1 104 ? 14.100 -1.665 -23.838 1.00 92.56 104 LEU A C 1
ATOM 890 O O . LEU A 1 104 ? 15.029 -1.285 -24.550 1.00 92.56 104 LEU A O 1
ATOM 894 N N . THR A 1 105 ? 13.960 -2.928 -23.443 1.00 90.81 105 THR A N 1
ATOM 895 C CA . THR A 1 105 ? 14.855 -4.014 -23.852 1.0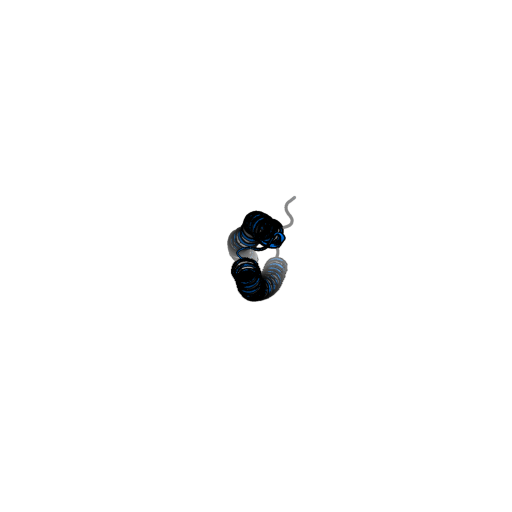0 90.81 105 THR A CA 1
ATOM 896 C C . THR A 1 105 ? 14.792 -4.238 -25.361 1.00 90.81 105 THR A C 1
ATOM 898 O O . THR A 1 105 ? 15.830 -4.283 -26.021 1.00 90.81 105 THR A O 1
ATOM 901 N N . GLU A 1 106 ? 13.592 -4.302 -25.938 1.00 91.12 106 GLU A N 1
ATOM 902 C CA . GLU A 1 106 ? 13.406 -4.375 -27.391 1.00 91.12 106 GLU A CA 1
ATOM 903 C C . GLU A 1 106 ? 14.023 -3.157 -28.092 1.00 91.12 106 GLU A C 1
ATOM 905 O O . GLU A 1 106 ? 14.841 -3.306 -29.003 1.00 91.12 106 GLU A O 1
ATOM 910 N N . ALA A 1 107 ? 13.724 -1.948 -27.603 1.00 89.50 107 ALA A N 1
ATOM 911 C CA . ALA A 1 107 ? 14.271 -0.711 -28.158 1.00 89.50 107 ALA A CA 1
ATOM 912 C C . ALA A 1 107 ? 15.807 -0.648 -28.083 1.00 89.50 107 ALA A C 1
ATOM 914 O O . ALA A 1 107 ? 16.439 -0.090 -28.981 1.00 89.50 107 ALA A O 1
ATOM 915 N N . TYR A 1 108 ? 16.413 -1.217 -27.037 1.00 88.50 108 TYR A N 1
ATOM 916 C CA . TYR A 1 108 ? 17.863 -1.320 -26.900 1.00 88.50 108 TYR A CA 1
ATOM 917 C C . TYR A 1 108 ? 18.470 -2.194 -28.002 1.00 88.50 108 TYR A C 1
ATOM 919 O O . TYR A 1 108 ? 19.408 -1.769 -28.679 1.00 88.50 108 TYR A O 1
ATOM 927 N N . TYR A 1 109 ? 17.930 -3.398 -28.214 1.00 88.19 109 TYR A N 1
ATOM 928 C CA . TYR A 1 109 ? 18.443 -4.307 -29.241 1.00 88.19 109 TYR A CA 1
ATOM 929 C C . TYR A 1 109 ? 18.233 -3.767 -30.657 1.00 88.19 109 TYR A C 1
ATOM 931 O O . TYR A 1 109 ? 19.108 -3.939 -31.507 1.00 88.19 109 TYR A O 1
ATOM 939 N N . ASP A 1 110 ? 17.120 -3.081 -30.908 1.00 88.62 110 ASP A N 1
ATOM 940 C CA . ASP A 1 110 ? 16.867 -2.434 -32.195 1.00 88.62 110 ASP A CA 1
ATOM 941 C C . ASP A 1 110 ? 17.823 -1.264 -32.452 1.00 88.62 110 ASP A C 1
ATOM 943 O O . ASP A 1 110 ? 18.344 -1.137 -33.561 1.00 88.62 110 ASP A O 1
ATOM 947 N N . ALA A 1 111 ? 18.101 -0.438 -31.437 1.00 85.12 111 ALA A N 1
ATOM 948 C CA . ALA A 1 111 ? 19.085 0.639 -31.541 1.00 85.12 111 ALA A CA 1
ATOM 949 C C . ALA A 1 111 ? 20.494 0.087 -31.801 1.00 85.12 111 ALA A C 1
ATOM 951 O O . ALA A 1 111 ? 21.190 0.574 -32.689 1.00 85.12 111 ALA A O 1
ATOM 952 N N . LYS A 1 112 ? 20.880 -0.982 -31.094 1.00 85.50 112 LYS A N 1
ATOM 953 C CA . LYS A 1 112 ? 22.179 -1.642 -31.264 1.00 85.50 112 LYS A CA 1
ATOM 954 C C . LYS A 1 112 ? 22.375 -2.201 -32.677 1.00 85.50 112 LYS A C 1
ATOM 956 O O . LYS A 1 112 ? 23.400 -1.943 -33.295 1.00 85.50 112 LYS A O 1
ATOM 961 N N . LYS A 1 113 ? 21.380 -2.920 -33.212 1.00 86.19 113 LYS A N 1
ATOM 962 C CA . LYS A 1 113 ? 21.426 -3.443 -34.591 1.00 86.19 113 LYS A CA 1
ATOM 963 C C . LYS A 1 113 ? 21.570 -2.333 -35.627 1.00 86.19 113 LYS A C 1
ATOM 965 O O . LYS A 1 113 ? 22.193 -2.539 -36.661 1.00 86.19 113 LYS A O 1
ATOM 970 N N . GLN A 1 114 ? 20.946 -1.181 -35.384 1.00 81.62 114 GLN A N 1
ATOM 971 C CA . GLN A 1 114 ? 21.045 -0.043 -36.291 1.00 81.62 114 GLN A CA 1
ATOM 972 C C . GLN A 1 114 ? 22.430 0.597 -36.254 1.00 81.62 114 GLN A C 1
ATOM 974 O O . GLN A 1 114 ? 22.928 0.916 -37.324 1.00 81.62 114 GLN A O 1
ATOM 979 N N . GLU A 1 115 ? 23.040 0.749 -35.073 1.00 79.25 115 GLU A N 1
ATOM 980 C CA . GLU A 1 115 ? 24.419 1.242 -34.941 1.00 79.25 115 GLU A CA 1
ATOM 981 C C . GLU A 1 115 ? 25.412 0.322 -35.665 1.00 79.25 115 GLU A C 1
ATOM 983 O O . GLU A 1 115 ? 26.178 0.804 -36.496 1.00 79.25 115 GLU A O 1
ATOM 988 N N . GLU A 1 116 ? 25.316 -0.994 -35.447 1.00 80.00 116 GLU A N 1
ATOM 989 C CA . GLU A 1 116 ? 26.148 -2.000 -36.128 1.00 80.00 116 GLU A CA 1
ATOM 990 C C . GLU A 1 116 ? 25.965 -1.960 -37.659 1.00 80.00 116 GLU A C 1
ATOM 992 O O . GLU A 1 116 ? 26.941 -2.005 -38.400 1.00 80.00 116 GLU A O 1
ATOM 997 N N . ALA A 1 117 ? 24.730 -1.796 -38.149 1.00 75.00 117 ALA A N 1
ATOM 998 C CA . ALA A 1 117 ? 24.460 -1.688 -39.584 1.00 75.00 117 ALA A CA 1
ATOM 999 C C . ALA A 1 117 ? 24.987 -0.385 -40.215 1.00 75.00 117 ALA A C 1
ATOM 1001 O O . ALA A 1 117 ? 25.323 -0.381 -41.395 1.00 75.00 117 ALA A O 1
ATOM 1002 N N . THR A 1 118 ? 25.047 0.719 -39.462 1.00 67.06 118 THR A N 1
ATOM 1003 C CA . THR A 1 118 ? 25.661 1.972 -39.937 1.00 67.06 118 THR A CA 1
ATOM 1004 C C . THR A 1 118 ? 27.188 1.960 -39.892 1.00 67.06 118 THR A C 1
ATOM 1006 O O . THR A 1 118 ? 27.795 2.655 -40.702 1.00 67.06 118 THR A O 1
ATOM 1009 N N . ASP A 1 119 ? 27.802 1.190 -38.990 1.00 61.09 119 ASP A N 1
ATOM 1010 C CA . ASP A 1 119 ? 29.262 1.032 -38.924 1.00 61.09 119 ASP A CA 1
ATOM 1011 C C . ASP A 1 119 ? 29.802 0.128 -40.052 1.00 61.09 119 ASP A C 1
ATOM 1013 O O . ASP A 1 119 ? 30.917 0.348 -40.515 1.00 61.09 119 ASP A O 1
ATOM 1017 N N . ASP A 1 120 ? 29.010 -0.832 -40.550 1.00 57.16 120 ASP A N 1
ATOM 1018 C CA . ASP A 1 120 ? 29.373 -1.704 -41.686 1.00 57.16 120 ASP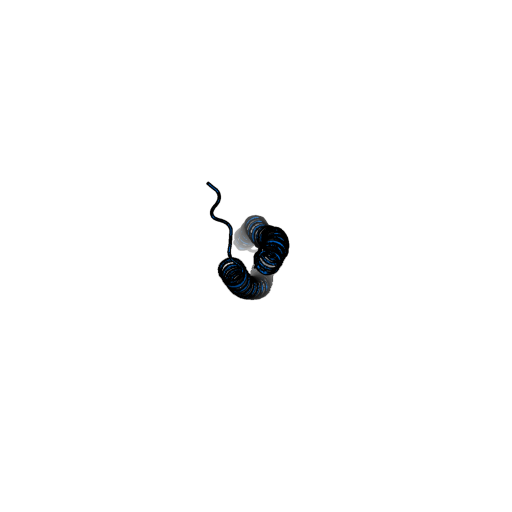 A CA 1
ATOM 1019 C C . ASP A 1 120 ? 29.246 -1.022 -43.076 1.00 57.16 120 ASP A C 1
ATOM 1021 O O . ASP A 1 120 ? 29.710 -1.566 -44.081 1.00 57.16 120 ASP A O 1
ATOM 1025 N N . GLU A 1 121 ? 28.618 0.160 -43.167 1.00 52.88 121 GLU A N 1
ATOM 1026 C CA . GLU A 1 121 ? 28.442 0.932 -44.417 1.00 52.88 121 GLU A CA 1
ATOM 1027 C C . GLU A 1 121 ? 29.532 2.009 -44.657 1.00 52.88 121 GLU A C 1
ATOM 1029 O O . GLU A 1 121 ? 29.442 2.761 -45.636 1.00 52.88 121 GLU A O 1
ATOM 1034 N N . ILE A 1 122 ? 30.570 2.079 -43.808 1.00 46.75 122 ILE A N 1
ATOM 1035 C CA . ILE A 1 122 ? 31.725 3.004 -43.908 1.00 46.75 122 ILE A CA 1
ATOM 1036 C C . ILE A 1 122 ? 33.016 2.232 -44.203 1.00 46.75 122 ILE A C 1
ATOM 1038 O O . ILE A 1 122 ? 33.779 2.696 -45.086 1.00 46.75 122 ILE A O 1
#

Organism: NCBI:txid1131292

Secondary structure (DSSP, 8-state):
---PPPHHHHHHHHHHHHHHHHHHHHHHHHHHHHHHHHHHHHHHHHHHHHHHHHHTTTSTTHHHHHHHHHHHHHHHHHHHHHHHHHHHHHHHHHHHHHHHHHHHHHHHHHHHHHHHHHHTT-

Sequence (122 aa):
MDKKRTMADVSKQVSALEDERYTSQKKKKLWEEYQEHWAYLQREEQAILEEVAYLSQGTVAINHATQQLTYFEEEQRSFARTFDSIDEHFEQKEKEFYVREDQLTEAYYDAKKQEEATDDEI

Radius of gyration: 27.06 Å; chains: 1; bounding box: 60×17×78 Å

=== Feature glossary ===
Feature key, reading from the visual/contextual features back to the raw sequence:

Rendered structure images. Structure images are PyMOL renders from six orthogonal camera directions. Cartoon representation draws helices as coils and strands as arrows; sticks shows the backbone as bonds; surface shows the solvent-excluded envelope. Rainbow coloring maps sequence position to hue (blue→red, N→C); chain coloring assigns a distinct color per polypeptide.

Contact-map, Ramachandran, and PAE plots. Three diagnostic plots accompany the record. The Cα contact map visualizes the tertiary structure as a 2D adjacency matrix (8 Å cutoff, sequence-local contacts suppressed). The Ramachandran plot shows the distribution of backbone (φ, ψ) torsions, with points in the α and β basins reflecting secondary structure content. The PAE plot shows AlphaFold's inter-residue confidence as a color matrix.

InterPro / GO / CATH / organism. The annotation block draws on four external resources. InterPro: which protein families and domains the sequence belongs to. GO: standardized terms for what the protein does, what process it participates in, and where in the cell it acts. CATH: which structural fold it has in the CATH hierarchy. Organism: the species of origin.

Nearest PDB structures. Structural nearest neighbors (via Foldseek easy-search vs the PDB). Reported per hit: target PDB id, E-value, and alignment TM-score. A TM-score above ~0.5 is the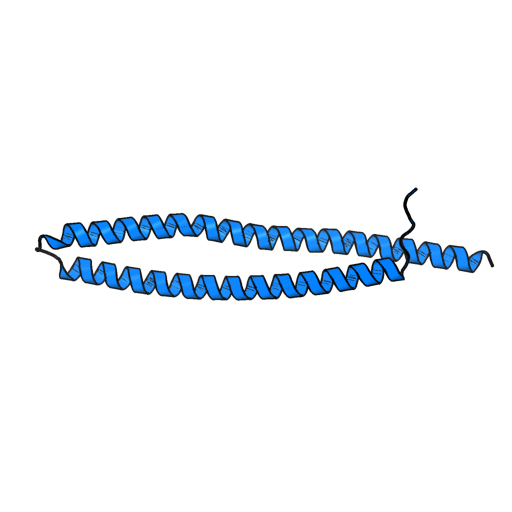 conventional threshold for 'same fold'.

Predicted aligned error. Predicted aligned error is AlphaFold's pairwise confidence. Unlike pLDDT (per-residue), PAE is per-residue-pair and captures whether two parts of the structure are correctly placed relative to each other. Units are ångströms of expected positional error.

Solvent-accessible surface area. SASA measures how much of the protein is reachable by solvent. It is computed by rolling a water-sized probe over the atomic surface and summing the exposed area (Å²). Per-residue SASA distinguishes core (buried, low SASA) from surface (exposed, high SASA) residues; total SASA is a whole-molecule size measure.

B-factor. Crystallographic B-factors measure how much each atom's electron density is smeared out, in Å². They rise in mobile loops and surface residues and fall in the buried interior. In AlphaFold models this column is repurposed to hold pLDDT instead.

pLDDT. For AlphaFold models, the B-factor field carries pLDDT — the model's own estimate of local accuracy on a 0–100 scale. Regions with pLDDT<50 should be treated as essentially unmodeled; they often correspond to intrinsically disordered segments.

Backbone torsions (φ/ψ). φ (phi) and ψ (psi) are the two rotatable backbone dihedrals per residue: φ is the C(i-1)–N–Cα–C torsion, ψ is the N–Cα–C–N(i+1) torsion, both in degrees on (−180°, 180°]. α-helical residues cluster near (−60°, −45°); β-strand residues near (−120°, +130°). A Ramachandran plot is simply a scatter of (φ, ψ) for every residue.

Radius of gyration, Cα contacts, bounding box. Radius of gyration (Rg) is the root-mean-square distance of Cα atoms from their centroid — a single number for overall size and compactness. A globular domain of N residues has Rg ≈ 2.2·N^0.38 Å; an extended or disordered chain has a much larger Rg. The Cα contact count is the number of residue pairs whose Cα atoms are within 8 Å and are more than four positions apart in sequence — a standard proxy for tertiary packing density. The bounding box is the smallest axis-aligned box enclosing all Cα atoms.

Secondary structure (3-state, P-SEA). Three-state secondary structure (P-SEA) collapses the eight DSSP classes into helix (a), strand (b), and coil (c). P-SEA assigns these from Cα geometry alone — distances and angles — without requiring backbone oxygens, so it works on any Cα trace.

Secondary structure (8-state, DSSP). Secondary structure is the local, repeating backbone conformation. DSSP classifies it into eight states by reading the hydrogen-bond network: three helix types (H, G, I), two β types (E, B), two non-regular types (T, S), and unstructured coil (-).

Foldseek 3Di. The Foldseek 3Di string encodes local tertiary geometry as a 20-letter alphabet — one character per residue — derived from the relative positions of nearby Cα atoms. Unlike the amino-acid sequence, 3Di is a direct function of the 3D structure, so two proteins with the same fold have similar 3Di strings even at low sequence identity.

mmCIF coordinates. Structure coordinates are given as an mmCIF _atom_site loop: one row per atom with element, residue name, chain id, sequence number, and x/y/z position in Å. Only the four main-chain atoms per residue are included here; side chains are omitted to keep the record compact.

Sequence. This is the polypeptide sequence — one letter per residue, N-terminus first. Length ranges from a few dozen residues for small domains to over a thousand for large multi-domain proteins.